Protein AF-A0A382A8P8-F1 (afdb_monomer)

pLDDT: mean 84.97, std 15.29, range [40.47, 97.56]

Nearest PDB structures (foldseek):
  7qbe-assembly1_A  TM=7.955E-01  e=1.554E-02  Homo sapiens
  7a56-assembly1_A  TM=1.914E-01  e=2.788E+00  Bovine Schmallenberg virus BH80/Germany/2011
  8dul-assembly1_F  TM=1.526E-01  e=1.916E+00  Western equine encephalitis virus
  8k3o-assembly1_J  TM=2.017E-01  e=7.581E+00  Escherichia coli K-12

Secondary structure (DSSP, 8-state):
---HHHHHHHHHHTTEEEEE--SSS-HHHHHHHH--EEE--SSSSTT-EEEETTEE--SS-EEEEEETTEE-SS-TTT--PPTT-EEEEEEES-SSPP----

Mean predicted aligned error: 6.73 Å

Sequence (102 aa):
MKNLLDSQRDSFHSRIIILEGDGRSTVLDLLKVDHQMVVSNDLVHKGMITAINGLKNTDSEFWRYAVAYEKIPKPASETIPGKGKQVLWWFGSEPEPPKLET

Structure (mmCIF, N/CA/C/O backbone):
data_AF-A0A382A8P8-F1
#
_entry.id   AF-A0A382A8P8-F1
#
loop_
_atom_site.group_PDB
_atom_site.id
_atom_site.type_symbol
_atom_site.label_atom_id
_atom_site.label_alt_id
_atom_site.label_comp_id
_atom_site.label_asym_id
_atom_site.label_entity_id
_atom_site.label_seq_id
_atom_site.pdbx_PDB_ins_code
_atom_site.Cartn_x
_atom_site.Cartn_y
_atom_site.Cartn_z
_atom_site.occupancy
_atom_site.B_iso_or_equiv
_atom_site.auth_seq_id
_atom_site.auth_comp_id
_atom_site.auth_asym_id
_atom_site.auth_atom_id
_atom_site.pdbx_PDB_model_num
ATOM 1 N N . MET A 1 1 ? -6.593 -24.730 -19.417 1.00 40.47 1 MET A N 1
ATOM 2 C CA . MET A 1 1 ? -6.379 -23.421 -20.071 1.00 40.47 1 MET A CA 1
ATOM 3 C C . MET A 1 1 ? -7.109 -22.382 -19.237 1.00 40.47 1 MET A C 1
ATOM 5 O O . MET A 1 1 ? -8.308 -22.542 -19.066 1.00 40.47 1 MET A O 1
ATOM 9 N N . LYS A 1 2 ? -6.409 -21.413 -18.628 1.00 47.03 2 LYS A N 1
ATOM 10 C CA . LYS A 1 2 ? -7.077 -20.305 -17.921 1.00 47.03 2 LYS A CA 1
ATOM 11 C C . LYS A 1 2 ? -7.662 -19.360 -18.973 1.00 47.03 2 LYS A C 1
ATOM 13 O O . LYS A 1 2 ? -6.948 -19.004 -19.908 1.00 47.03 2 LYS A O 1
ATOM 18 N N . ASN A 1 3 ? -8.942 -19.010 -18.856 1.00 56.88 3 ASN A N 1
ATOM 19 C CA . ASN A 1 3 ? -9.581 -18.077 -19.779 1.00 56.88 3 ASN A CA 1
ATOM 20 C C . ASN A 1 3 ? -8.884 -16.715 -19.699 1.00 56.88 3 ASN A C 1
ATOM 22 O O . ASN A 1 3 ? -8.540 -16.246 -18.615 1.00 56.88 3 ASN A O 1
ATOM 26 N N . LEU A 1 4 ? -8.700 -16.073 -20.854 1.00 53.59 4 LEU A N 1
ATOM 27 C CA . LEU A 1 4 ? -8.064 -14.757 -20.972 1.00 53.59 4 LEU A CA 1
ATOM 28 C C . LEU A 1 4 ? -8.734 -13.720 -20.044 1.00 53.59 4 LEU A C 1
ATOM 30 O O . LEU A 1 4 ? -8.056 -12.932 -19.391 1.00 53.59 4 LEU A O 1
ATOM 34 N N . LEU A 1 5 ? -10.060 -13.814 -19.911 1.00 57.44 5 LEU A N 1
ATOM 35 C CA . LEU A 1 5 ? -10.886 -13.009 -19.008 1.00 57.44 5 LEU A CA 1
ATOM 36 C C . LEU A 1 5 ? -10.560 -13.238 -17.524 1.00 57.44 5 LEU A C 1
ATOM 38 O O . LEU A 1 5 ? -10.456 -12.271 -16.775 1.00 57.44 5 LEU A O 1
ATOM 42 N N . ASP A 1 6 ? -10.328 -14.486 -17.106 1.00 51.34 6 ASP A N 1
ATOM 43 C CA . ASP A 1 6 ? -9.934 -14.792 -15.725 1.00 51.34 6 ASP A CA 1
ATOM 44 C C . ASP A 1 6 ? -8.528 -14.258 -15.434 1.00 51.34 6 ASP A C 1
ATOM 46 O O . ASP A 1 6 ? -8.294 -13.680 -14.380 1.00 51.34 6 ASP A O 1
ATOM 50 N N . SER A 1 7 ? -7.601 -14.353 -16.396 1.00 53.56 7 SER A N 1
ATOM 51 C CA . SER A 1 7 ? -6.245 -13.807 -16.235 1.00 53.56 7 SER A CA 1
ATOM 52 C C . SER A 1 7 ? -6.198 -12.274 -16.193 1.00 53.56 7 SER A C 1
ATOM 54 O O . SER A 1 7 ? -5.386 -11.704 -15.467 1.00 53.56 7 SER A O 1
ATOM 56 N N . GLN A 1 8 ? -7.086 -11.595 -16.924 1.00 50.22 8 GLN A N 1
ATOM 57 C CA . GLN A 1 8 ? -7.213 -10.136 -16.880 1.00 50.22 8 GLN A CA 1
ATOM 58 C C . GLN A 1 8 ? -7.878 -9.665 -15.586 1.00 50.22 8 GLN A C 1
ATOM 60 O O . GLN A 1 8 ? -7.445 -8.677 -14.999 1.00 50.22 8 GLN A O 1
ATOM 65 N N . ARG A 1 9 ? -8.888 -10.395 -15.106 1.00 50.94 9 ARG A N 1
ATOM 66 C CA . ARG A 1 9 ? -9.546 -10.122 -13.828 1.00 50.94 9 ARG A CA 1
ATOM 67 C C . ARG A 1 9 ? -8.609 -10.373 -12.642 1.00 50.94 9 ARG A C 1
ATOM 69 O O . ARG A 1 9 ? -8.519 -9.511 -11.772 1.00 50.94 9 ARG A O 1
ATOM 76 N N . ASP A 1 10 ? -7.841 -11.464 -12.662 1.00 48.59 10 ASP A N 1
ATOM 77 C CA . ASP A 1 10 ? -6.761 -11.733 -11.698 1.00 48.59 10 ASP A CA 1
ATOM 78 C C . ASP A 1 10 ? -5.710 -10.603 -11.728 1.00 48.59 10 ASP A C 1
ATOM 80 O O . ASP A 1 10 ? -5.291 -10.121 -10.678 1.00 48.59 10 ASP A O 1
ATOM 84 N N . SER A 1 11 ? -5.340 -10.116 -12.923 1.00 50.81 11 SER A N 1
ATOM 85 C CA . SER A 1 11 ? -4.394 -9.002 -13.100 1.00 50.81 11 SER A CA 1
ATOM 86 C C . SER A 1 11 ? -4.941 -7.631 -12.676 1.00 50.81 11 SER A C 1
ATOM 88 O O . SER A 1 11 ? -4.145 -6.725 -12.421 1.00 50.81 11 SER A O 1
ATOM 90 N N . PHE A 1 12 ? -6.260 -7.428 -12.658 1.00 53.12 12 PHE A N 1
ATOM 91 C CA . PHE A 1 12 ? -6.875 -6.180 -12.197 1.00 53.12 12 PHE A CA 1
ATOM 92 C C . PHE A 1 12 ? -7.055 -6.201 -10.676 1.00 53.12 12 PHE A C 1
ATOM 94 O O . PHE A 1 12 ? -6.685 -5.251 -9.991 1.00 53.12 12 PHE A O 1
ATOM 101 N N . HIS A 1 13 ? -7.522 -7.328 -10.129 1.00 54.16 13 HIS A N 1
ATOM 102 C CA . HIS A 1 13 ? -7.617 -7.545 -8.684 1.00 54.16 13 HIS A CA 1
ATOM 103 C C . HIS A 1 13 ? -6.243 -7.525 -8.000 1.00 54.16 13 HIS A C 1
ATOM 105 O O . HIS A 1 13 ? -6.142 -7.120 -6.848 1.00 54.16 13 HIS A O 1
ATOM 111 N N . SER A 1 14 ? -5.164 -7.888 -8.701 1.00 60.50 14 SER A N 1
ATOM 112 C CA . SER A 1 14 ? -3.806 -7.787 -8.156 1.00 60.50 14 SER A CA 1
ATOM 113 C C . SER A 1 14 ? -3.280 -6.352 -8.035 1.00 60.50 14 SER A C 1
ATOM 115 O O . SER A 1 14 ? -2.194 -6.170 -7.495 1.00 60.50 14 SER A O 1
ATOM 117 N N . ARG A 1 15 ? -3.984 -5.343 -8.571 1.00 83.62 15 ARG A N 1
ATOM 118 C CA . ARG A 1 15 ? -3.522 -3.943 -8.634 1.00 83.62 15 ARG A CA 1
ATOM 119 C C . ARG A 1 15 ? -4.217 -3.015 -7.644 1.00 83.62 15 ARG A C 1
ATOM 121 O O . ARG A 1 15 ? -3.778 -1.878 -7.514 1.00 83.62 15 ARG A O 1
ATOM 128 N N . ILE A 1 16 ? -5.272 -3.462 -6.966 1.00 90.69 16 ILE A N 1
ATOM 129 C CA . ILE A 1 16 ? -5.983 -2.682 -5.947 1.00 90.69 16 ILE A CA 1
ATOM 130 C C . ILE A 1 16 ? -6.201 -3.568 -4.722 1.00 90.69 16 ILE A C 1
ATOM 132 O O . ILE A 1 16 ? -6.697 -4.683 -4.846 1.00 90.69 16 ILE A O 1
ATOM 136 N N . ILE A 1 17 ? -5.856 -3.065 -3.539 1.00 92.62 17 ILE A N 1
ATOM 137 C CA . ILE A 1 17 ? -6.099 -3.741 -2.261 1.00 92.62 17 ILE A CA 1
ATOM 138 C C . ILE A 1 17 ? -6.871 -2.780 -1.367 1.00 92.62 17 ILE A C 1
ATOM 140 O O . ILE A 1 17 ? -6.514 -1.609 -1.239 1.00 92.62 17 ILE A O 1
ATOM 144 N N . ILE A 1 18 ? -7.931 -3.285 -0.747 1.00 93.44 18 ILE A N 1
ATOM 145 C CA . ILE A 1 18 ? -8.785 -2.534 0.166 1.00 93.44 18 ILE A CA 1
ATOM 146 C C . ILE A 1 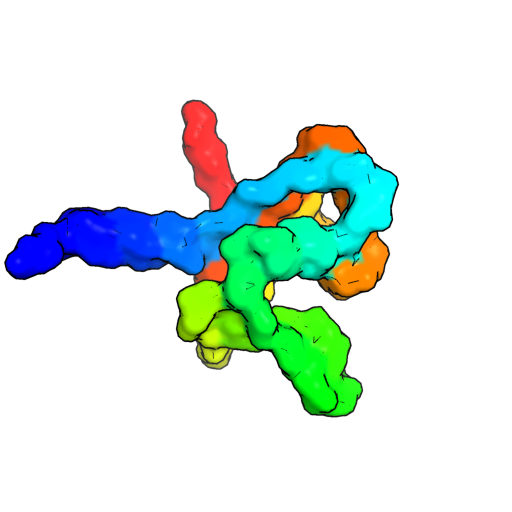18 ? -8.717 -3.218 1.525 1.00 93.44 18 ILE A C 1
ATOM 148 O O . ILE A 1 18 ? -9.058 -4.391 1.640 1.00 93.44 18 ILE A O 1
ATOM 152 N N . LEU A 1 19 ? -8.295 -2.475 2.541 1.00 95.31 19 LEU A N 1
ATOM 153 C CA . LEU A 1 19 ? -8.228 -2.923 3.930 1.00 95.31 19 LEU A CA 1
ATOM 154 C C . LEU A 1 19 ? -9.069 -1.990 4.809 1.00 95.31 19 LEU A C 1
ATOM 156 O O . LEU A 1 19 ? -9.402 -0.870 4.414 1.00 95.31 19 LEU A O 1
ATOM 160 N N . GLU A 1 20 ? -9.376 -2.430 6.024 1.00 96.75 20 GLU A N 1
ATOM 161 C CA . GLU A 1 20 ? -10.023 -1.606 7.044 1.00 96.75 20 GLU A CA 1
ATOM 162 C C . GLU A 1 20 ? -9.036 -1.303 8.176 1.00 96.75 20 GLU A C 1
ATOM 164 O O . GLU A 1 20 ? -8.335 -2.187 8.665 1.00 96.75 20 GLU A O 1
ATOM 169 N N . GLY A 1 21 ? -8.973 -0.040 8.595 1.00 96.62 21 GLY A N 1
ATOM 170 C CA . GLY A 1 21 ? -8.208 0.371 9.762 1.00 96.62 21 GLY A CA 1
ATOM 171 C C . GLY A 1 21 ? -8.811 -0.164 11.058 1.00 96.62 21 GLY A C 1
ATOM 172 O O . GLY A 1 21 ? -10.022 -0.107 11.264 1.00 96.62 21 GLY A O 1
ATOM 173 N N . ASP A 1 22 ? -7.956 -0.617 11.972 1.00 96.69 22 ASP A N 1
ATOM 174 C CA . ASP A 1 22 ? -8.337 -1.091 13.310 1.00 96.69 22 ASP A CA 1
ATOM 175 C C . ASP A 1 22 ? -8.161 -0.014 14.407 1.00 96.69 22 ASP A C 1
ATOM 177 O O . ASP A 1 22 ? -8.567 -0.216 15.556 1.00 96.69 22 ASP A O 1
ATOM 181 N N . GLY A 1 23 ? -7.585 1.146 14.061 1.00 96.25 23 GLY A N 1
ATOM 182 C CA . GLY A 1 23 ? -7.274 2.240 14.984 1.00 96.25 23 GLY A CA 1
ATOM 183 C C . GLY A 1 23 ? -6.000 2.050 15.812 1.00 96.25 23 GLY A C 1
ATOM 184 O O . GLY A 1 23 ? -5.784 2.825 16.744 1.00 96.25 23 GLY A O 1
ATOM 185 N N . ARG A 1 24 ? -5.188 1.020 15.539 1.00 97.25 24 ARG A N 1
ATOM 186 C CA . ARG A 1 24 ? -4.013 0.653 16.351 1.00 97.25 24 ARG A CA 1
ATOM 187 C C . ARG A 1 24 ? -2.798 0.276 15.509 1.00 97.25 24 ARG A C 1
ATOM 189 O O . ARG A 1 24 ? -1.696 0.719 15.817 1.00 97.25 24 ARG A O 1
ATOM 196 N N . SER A 1 25 ? -2.999 -0.541 14.484 1.00 97.56 25 SER A N 1
ATOM 197 C CA . SER A 1 25 ? -1.957 -1.040 13.594 1.00 97.56 25 SER A CA 1
ATOM 198 C C . SER A 1 25 ? -1.622 -0.005 12.527 1.00 97.56 25 SER A C 1
ATOM 200 O O . SER A 1 25 ? -2.472 0.788 12.119 1.00 97.56 25 SER A O 1
ATOM 202 N N . THR A 1 26 ? -0.379 -0.001 12.050 1.00 96.56 26 THR A N 1
ATOM 203 C CA . THR A 1 26 ? 0.002 0.878 10.939 1.00 96.56 26 THR A CA 1
ATOM 204 C C . THR A 1 26 ? -0.581 0.364 9.621 1.00 96.56 26 THR A C 1
ATOM 206 O O . THR A 1 26 ? -0.905 -0.816 9.494 1.00 96.56 26 THR A O 1
ATOM 209 N N . VAL A 1 27 ? -0.678 1.221 8.604 1.00 95.56 27 VAL A N 1
ATOM 210 C CA . VAL A 1 27 ? -1.090 0.831 7.244 1.00 95.56 27 VAL A CA 1
ATOM 211 C C . VAL A 1 27 ? -0.227 -0.323 6.719 1.00 95.56 27 VAL A C 1
ATOM 213 O O . VAL A 1 27 ? -0.740 -1.239 6.077 1.00 95.56 27 VAL A O 1
ATOM 216 N N . LEU A 1 28 ? 1.071 -0.312 7.030 1.00 94.50 28 LEU A N 1
ATOM 217 C CA . LEU A 1 28 ? 1.981 -1.386 6.653 1.00 94.50 28 LEU A CA 1
ATOM 218 C C . LEU A 1 28 ? 1.711 -2.688 7.424 1.00 94.50 28 LEU A C 1
ATOM 220 O O . LEU A 1 28 ? 1.820 -3.765 6.847 1.00 94.50 28 LEU A O 1
ATOM 224 N N . ASP A 1 29 ? 1.370 -2.614 8.710 1.00 95.69 29 ASP A N 1
ATOM 225 C CA . ASP A 1 29 ? 1.073 -3.809 9.509 1.00 95.69 29 ASP A CA 1
ATOM 226 C C . ASP A 1 29 ? -0.247 -4.455 9.099 1.00 95.69 29 ASP A C 1
ATOM 228 O O . ASP A 1 29 ? -0.298 -5.676 8.986 1.00 95.69 29 ASP A O 1
ATOM 232 N N . LEU A 1 30 ? -1.265 -3.649 8.779 1.00 96.31 30 LEU A N 1
ATOM 233 C CA . LEU A 1 30 ? -2.528 -4.135 8.215 1.00 96.31 30 LEU A CA 1
ATOM 234 C C . LEU A 1 30 ? -2.297 -4.890 6.901 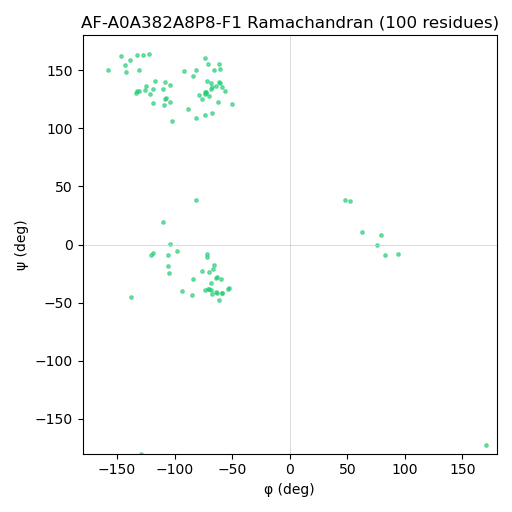1.00 96.31 30 LEU A C 1
ATOM 236 O O . LEU A 1 30 ? -2.878 -5.948 6.686 1.00 96.31 30 LEU A O 1
ATOM 240 N N . LEU A 1 31 ? -1.413 -4.380 6.037 1.00 95.06 31 LEU A N 1
ATOM 241 C CA . LEU A 1 31 ? -1.099 -5.020 4.759 1.00 95.06 31 LEU A CA 1
ATOM 242 C C . LEU A 1 31 ? -0.432 -6.395 4.937 1.00 95.06 31 LEU A C 1
ATOM 244 O O . LEU A 1 31 ? -0.765 -7.332 4.216 1.00 95.06 31 LEU A O 1
ATOM 248 N N . LYS A 1 32 ? 0.488 -6.536 5.900 1.00 93.94 32 LYS A N 1
ATOM 249 C CA . LYS A 1 32 ? 1.239 -7.787 6.133 1.00 93.94 32 LYS A CA 1
ATOM 250 C C . LYS A 1 32 ? 0.383 -8.959 6.610 1.00 93.94 32 LYS A C 1
ATOM 252 O O . LYS A 1 32 ? 0.879 -10.081 6.578 1.00 93.94 32 LYS A O 1
ATOM 257 N N . VAL A 1 33 ? -0.832 -8.709 7.105 1.00 93.50 33 VAL A N 1
ATOM 258 C CA . VAL A 1 33 ? -1.710 -9.767 7.630 1.00 93.50 33 VAL A CA 1
ATOM 259 C C . VAL A 1 33 ? -2.044 -10.774 6.530 1.00 93.50 33 VAL A C 1
ATOM 261 O O . VAL A 1 33 ? -1.863 -11.971 6.733 1.00 93.50 33 VAL A O 1
ATOM 264 N N . ASP A 1 34 ? -2.438 -10.276 5.355 1.00 90.94 34 ASP A N 1
ATOM 265 C CA . ASP A 1 34 ? -2.937 -11.106 4.250 1.00 90.94 34 ASP A CA 1
ATOM 266 C C . ASP A 1 34 ? -2.090 -11.007 2.971 1.00 90.94 34 ASP A C 1
ATOM 268 O O . ASP A 1 34 ? -2.305 -11.761 2.019 1.00 90.94 34 ASP A O 1
ATOM 272 N N . HIS A 1 35 ? -1.112 -10.093 2.921 1.00 92.69 35 HIS A N 1
ATOM 273 C CA . HIS A 1 35 ? -0.312 -9.848 1.722 1.00 92.69 35 HIS A CA 1
ATOM 274 C C . HIS A 1 35 ? 1.188 -9.984 1.976 1.00 92.69 35 HIS A C 1
ATOM 276 O O . HIS A 1 35 ? 1.755 -9.441 2.927 1.00 92.69 35 HIS A O 1
ATOM 282 N N . GLN A 1 36 ? 1.870 -10.656 1.048 1.00 91.56 36 GLN A N 1
ATOM 283 C CA . GLN A 1 36 ? 3.324 -10.671 1.019 1.00 91.56 36 GLN A CA 1
ATOM 284 C C . GLN A 1 36 ? 3.815 -9.335 0.468 1.00 91.56 36 GLN A C 1
ATOM 286 O O . GLN A 1 36 ? 3.464 -8.953 -0.644 1.00 91.56 36 GLN A O 1
ATOM 291 N N . MET A 1 37 ? 4.680 -8.646 1.199 1.00 92.25 37 MET A N 1
ATOM 292 C CA . MET A 1 37 ? 5.232 -7.365 0.765 1.00 92.25 37 MET A CA 1
ATOM 293 C C . MET A 1 37 ? 6.749 -7.326 0.902 1.00 92.25 37 MET A C 1
ATOM 295 O O . MET A 1 37 ? 7.337 -7.970 1.773 1.00 92.25 37 MET A O 1
ATOM 299 N N . VAL A 1 38 ? 7.375 -6.543 0.030 1.00 93.19 38 VAL A N 1
ATOM 300 C CA . VAL A 1 38 ? 8.808 -6.253 0.048 1.00 93.19 38 VAL A CA 1
ATOM 301 C C . VAL A 1 38 ? 8.981 -4.756 0.237 1.00 93.19 38 VAL A C 1
ATOM 303 O O . VAL A 1 38 ? 8.309 -3.955 -0.411 1.00 93.19 38 VAL A O 1
ATOM 306 N N . VAL A 1 39 ? 9.881 -4.388 1.140 1.00 91.06 39 VAL A N 1
ATOM 307 C CA . VAL A 1 39 ? 10.194 -2.999 1.480 1.00 91.06 39 VAL A CA 1
ATOM 308 C C . VAL A 1 39 ? 11.647 -2.739 1.113 1.00 91.06 39 VAL A C 1
ATOM 310 O O . VAL A 1 39 ? 12.492 -3.614 1.316 1.00 91.06 39 VAL A O 1
ATOM 313 N N . SER A 1 40 ? 11.947 -1.561 0.569 1.00 87.94 40 SER A N 1
ATOM 314 C CA . SER A 1 40 ? 13.326 -1.178 0.293 1.00 87.94 40 SER A CA 1
ATOM 315 C C . SER A 1 40 ? 14.126 -1.076 1.591 1.00 87.94 40 SER A C 1
ATOM 317 O O . SER A 1 40 ? 13.669 -0.526 2.601 1.00 87.94 40 SER A O 1
ATOM 319 N N . ASN A 1 41 ? 15.338 -1.621 1.539 1.00 81.94 41 ASN A N 1
ATOM 320 C CA . ASN A 1 41 ? 16.339 -1.568 2.595 1.00 81.94 41 ASN A CA 1
ATOM 321 C C . ASN A 1 41 ? 17.467 -0.570 2.288 1.00 81.94 41 ASN A C 1
ATOM 323 O O . ASN A 1 41 ? 18.393 -0.453 3.092 1.00 81.94 41 ASN A O 1
ATOM 327 N N . ASP A 1 42 ? 17.413 0.123 1.147 1.00 85.56 42 ASP A N 1
ATOM 328 C CA . ASP A 1 42 ? 18.407 1.132 0.807 1.00 85.56 42 ASP A CA 1
ATOM 329 C C . ASP A 1 42 ? 18.252 2.376 1.703 1.00 85.56 42 ASP A C 1
ATOM 331 O O . ASP A 1 42 ? 17.190 2.635 2.273 1.00 85.56 42 ASP A O 1
ATOM 335 N N . LEU A 1 43 ? 19.337 3.133 1.879 1.00 77.75 43 LEU A N 1
ATOM 336 C CA . LEU A 1 43 ? 19.375 4.264 2.814 1.00 77.75 43 LEU A CA 1
ATOM 337 C C . LEU A 1 43 ? 18.462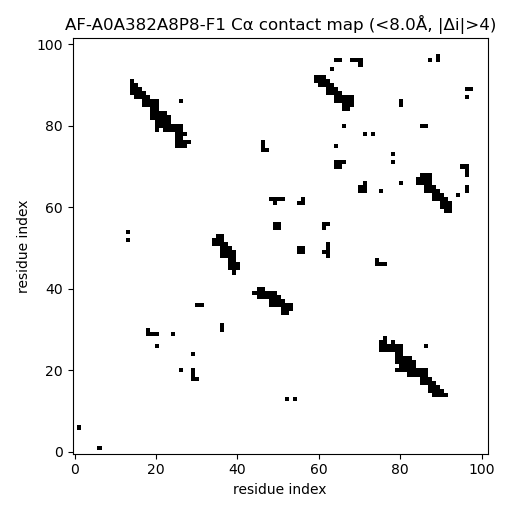 5.432 2.405 1.00 77.75 43 LEU A C 1
ATOM 339 O O . LEU A 1 43 ? 18.116 6.241 3.261 1.00 77.75 43 LEU A O 1
ATOM 343 N N . VAL A 1 44 ? 18.087 5.528 1.127 1.00 80.31 44 VAL A N 1
ATOM 344 C CA . VAL A 1 44 ? 17.340 6.656 0.552 1.00 80.31 44 VAL A CA 1
ATOM 345 C C . VAL A 1 44 ? 15.833 6.390 0.572 1.00 80.31 44 VAL A C 1
ATOM 347 O O . VAL A 1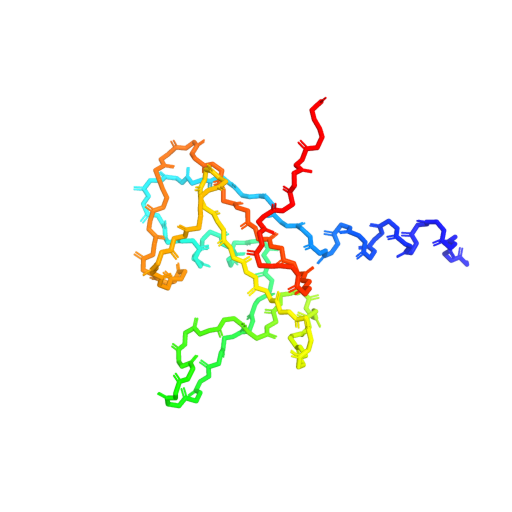 44 ? 15.055 7.276 0.911 1.00 80.31 44 VAL A O 1
ATOM 350 N N . HIS A 1 45 ? 15.418 5.161 0.273 1.00 78.06 45 HIS A N 1
ATOM 351 C CA . HIS A 1 45 ? 14.023 4.730 0.165 1.00 78.06 45 HIS A CA 1
ATOM 352 C C . HIS A 1 45 ? 13.609 3.799 1.306 1.00 78.06 45 HIS A C 1
ATOM 354 O O . HIS A 1 45 ? 12.636 3.053 1.175 1.00 78.06 45 HIS A O 1
ATOM 360 N N . LYS A 1 46 ? 14.345 3.800 2.422 1.00 77.69 46 LYS A N 1
ATOM 361 C CA . LYS A 1 46 ? 14.055 2.951 3.579 1.00 77.69 46 LYS A CA 1
ATOM 362 C C . LYS A 1 46 ? 12.582 3.076 3.978 1.00 77.69 46 LYS A C 1
ATOM 364 O O . LYS A 1 46 ? 12.116 4.160 4.313 1.00 77.69 46 LYS A O 1
ATOM 369 N N . GLY A 1 47 ? 11.856 1.959 3.966 1.00 77.31 47 GLY A N 1
ATOM 370 C CA . GLY A 1 47 ? 10.425 1.941 4.302 1.00 77.31 47 GLY A CA 1
ATOM 371 C C . GLY A 1 47 ? 9.470 2.049 3.106 1.00 77.31 47 GLY A C 1
ATOM 372 O O . GLY A 1 47 ? 8.272 1.831 3.275 1.00 77.31 47 GLY A O 1
ATOM 373 N N . MET A 1 48 ? 9.971 2.312 1.894 1.00 86.06 48 MET A N 1
ATOM 374 C CA . MET A 1 48 ? 9.172 2.296 0.667 1.00 86.06 48 MET A CA 1
ATOM 375 C C . MET A 1 48 ? 8.811 0.862 0.272 1.00 86.06 48 MET A C 1
ATOM 377 O O . MET A 1 48 ? 9.688 0.005 0.186 1.00 86.06 48 MET A O 1
ATOM 381 N N . ILE A 1 49 ? 7.541 0.593 -0.032 1.00 91.12 49 ILE A N 1
ATOM 382 C CA . ILE A 1 49 ? 7.143 -0.696 -0.610 1.00 91.12 49 ILE A CA 1
ATOM 383 C C . ILE A 1 49 ? 7.662 -0.799 -2.044 1.00 91.12 49 ILE A C 1
ATOM 385 O O . ILE A 1 49 ? 7.395 0.072 -2.870 1.00 91.12 49 ILE A O 1
ATOM 389 N N . THR A 1 50 ? 8.368 -1.887 -2.346 1.00 92.00 50 THR A N 1
ATOM 390 C CA . THR A 1 50 ? 8.884 -2.204 -3.684 1.00 92.00 50 THR A CA 1
ATOM 391 C C . THR A 1 50 ? 8.110 -3.323 -4.368 1.00 92.00 50 THR A C 1
ATOM 393 O O . THR A 1 50 ? 8.188 -3.442 -5.591 1.00 92.00 50 THR A O 1
ATOM 396 N N . ALA A 1 51 ? 7.356 -4.132 -3.615 1.00 93.38 51 ALA A N 1
ATOM 397 C CA . ALA A 1 51 ? 6.451 -5.132 -4.172 1.00 93.38 51 ALA A CA 1
ATOM 398 C C . ALA A 1 51 ? 5.336 -5.532 -3.198 1.00 93.38 51 ALA A C 1
ATOM 400 O O . ALA A 1 51 ? 5.568 -5.587 -1.990 1.00 93.38 51 ALA A O 1
ATOM 401 N N . ILE A 1 52 ? 4.173 -5.910 -3.736 1.00 94.44 52 ILE A N 1
ATOM 402 C CA . ILE A 1 52 ? 3.087 -6.583 -3.005 1.00 94.44 52 ILE A CA 1
ATOM 403 C C . ILE A 1 52 ? 2.619 -7.781 -3.836 1.00 94.44 52 ILE A C 1
ATOM 405 O O . ILE A 1 52 ? 2.415 -7.654 -5.041 1.00 94.44 52 ILE A O 1
ATOM 409 N N . ASN A 1 53 ? 2.490 -8.955 -3.213 1.00 91.31 53 ASN A N 1
ATOM 410 C CA . ASN A 1 53 ? 2.083 -10.222 -3.831 1.00 91.31 53 ASN A CA 1
ATOM 411 C C . ASN A 1 53 ? 2.834 -10.537 -5.141 1.00 91.31 53 ASN A C 1
ATOM 413 O O . ASN A 1 53 ? 2.264 -11.034 -6.108 1.00 91.31 53 ASN A O 1
ATOM 417 N N . GLY A 1 54 ? 4.131 -10.215 -5.181 1.00 88.69 54 GLY A N 1
ATOM 418 C CA . GLY A 1 54 ? 4.998 -10.429 -6.344 1.00 88.69 54 GLY A CA 1
ATOM 419 C C . GLY A 1 54 ? 4.931 -9.346 -7.428 1.00 88.69 54 GLY A C 1
ATOM 420 O O . GLY A 1 54 ? 5.798 -9.339 -8.303 1.00 88.69 54 GLY A O 1
ATOM 421 N N . LEU A 1 55 ? 3.986 -8.399 -7.361 1.00 91.06 55 LEU A N 1
ATOM 422 C CA . LEU A 1 55 ? 3.911 -7.265 -8.284 1.00 91.06 55 LEU A CA 1
ATOM 423 C C . LEU A 1 55 ? 4.883 -6.168 -7.841 1.00 91.06 55 LEU A C 1
ATOM 425 O O . LEU A 1 55 ? 4.676 -5.531 -6.806 1.00 91.06 55 LEU A O 1
ATOM 429 N N . LYS A 1 56 ? 5.961 -5.988 -8.608 1.00 93.56 56 LYS A N 1
ATOM 430 C CA . LYS A 1 56 ? 7.068 -5.071 -8.306 1.00 93.56 56 LYS A CA 1
ATOM 431 C C . LYS A 1 56 ? 6.849 -3.693 -8.919 1.00 93.56 56 LYS A C 1
ATOM 433 O O . LYS A 1 56 ? 6.299 -3.587 -10.011 1.00 93.56 56 LYS A O 1
ATOM 438 N N . ASN A 1 57 ? 7.365 -2.665 -8.252 1.00 92.44 57 ASN A N 1
ATOM 439 C CA . ASN A 1 57 ? 7.491 -1.335 -8.841 1.00 92.44 57 ASN A CA 1
ATOM 440 C C . ASN A 1 57 ? 8.391 -1.367 -10.084 1.00 92.44 57 ASN A C 1
ATOM 442 O O . ASN A 1 57 ? 9.320 -2.171 -10.191 1.00 92.44 57 ASN A O 1
ATOM 446 N N . THR A 1 58 ? 8.112 -0.443 -10.990 1.00 91.31 58 THR A N 1
ATOM 447 C CA . THR A 1 58 ? 8.879 -0.119 -12.191 1.00 91.31 58 THR A CA 1
ATOM 448 C C . THR A 1 58 ? 9.114 1.391 -12.225 1.00 91.31 58 THR A C 1
ATOM 450 O O . THR A 1 58 ? 8.637 2.116 -11.350 1.00 91.31 58 THR A O 1
ATOM 453 N N . ASP A 1 59 ? 9.801 1.878 -13.255 1.00 87.75 59 ASP A N 1
ATOM 454 C CA . ASP A 1 59 ? 10.021 3.316 -13.441 1.00 87.75 59 ASP A CA 1
ATOM 455 C C . ASP A 1 59 ? 8.710 4.088 -13.683 1.00 87.75 59 ASP A C 1
ATOM 457 O O . ASP A 1 59 ? 8.610 5.264 -13.339 1.00 87.75 59 ASP A O 1
ATOM 461 N N . SER A 1 60 ? 7.693 3.436 -14.262 1.00 88.62 60 SER A N 1
ATOM 462 C CA . SER A 1 60 ? 6.417 4.064 -14.634 1.00 88.62 60 SER A CA 1
ATOM 463 C C . SER A 1 60 ? 5.249 3.718 -13.713 1.00 88.62 60 SER A C 1
ATOM 465 O O . SER A 1 60 ? 4.283 4.474 -13.642 1.00 88.62 60 SER A O 1
ATOM 467 N N . GLU A 1 61 ? 5.299 2.578 -13.025 1.00 91.62 61 GLU A N 1
ATOM 468 C CA . GLU A 1 61 ? 4.215 2.093 -12.169 1.00 91.62 61 GLU A CA 1
ATOM 469 C C . GLU A 1 61 ? 4.743 1.688 -10.795 1.00 91.62 61 GLU A C 1
ATOM 471 O O . GLU A 1 61 ? 5.705 0.929 -10.686 1.00 91.62 61 GLU A O 1
ATOM 476 N N . PHE A 1 62 ? 4.085 2.148 -9.735 1.00 92.44 62 PHE A N 1
ATOM 477 C CA . PHE A 1 62 ? 4.464 1.805 -8.367 1.00 92.44 62 PHE A CA 1
ATOM 478 C C . PHE A 1 62 ? 3.263 1.709 -7.432 1.00 92.44 62 PHE A C 1
ATOM 480 O O . PHE A 1 62 ? 2.172 2.203 -7.729 1.00 92.44 62 PHE A O 1
ATOM 487 N N . TRP A 1 63 ? 3.473 1.057 -6.292 1.00 94.06 63 TRP A N 1
ATOM 488 C CA . TRP A 1 63 ? 2.491 0.965 -5.219 1.00 94.06 63 TRP A CA 1
ATOM 489 C C . TRP A 1 63 ? 2.348 2.288 -4.470 1.00 94.06 63 TRP A C 1
ATOM 491 O O . TRP A 1 63 ? 3.329 2.884 -4.024 1.00 94.06 63 TRP A O 1
ATOM 501 N N . ARG A 1 64 ? 1.105 2.729 -4.297 1.00 93.50 64 ARG A N 1
ATOM 502 C CA . ARG A 1 64 ? 0.712 3.897 -3.501 1.00 93.50 64 ARG A CA 1
ATOM 503 C C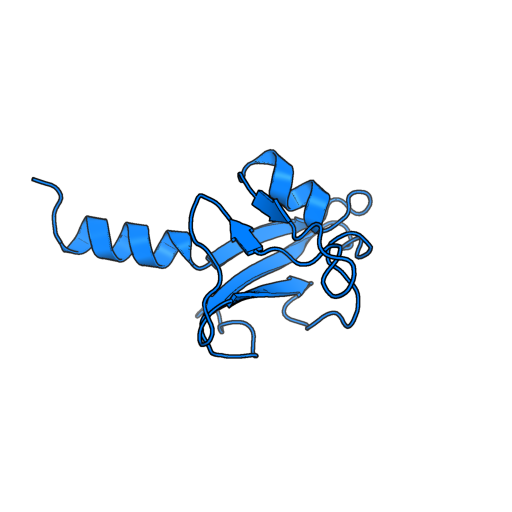 . ARG A 1 64 ? -0.371 3.498 -2.515 1.00 93.50 64 ARG A C 1
ATOM 505 O O . ARG A 1 64 ? -1.009 2.461 -2.693 1.00 93.50 64 ARG A O 1
ATOM 512 N N . TYR A 1 65 ? -0.586 4.340 -1.508 1.00 94.62 65 TYR A N 1
ATOM 513 C CA . TYR A 1 65 ? -1.687 4.156 -0.577 1.00 94.62 65 TYR A CA 1
ATOM 514 C C . TYR A 1 65 ? -2.392 5.464 -0.214 1.00 94.62 65 TYR A C 1
ATOM 516 O O . TYR A 1 65 ? -1.840 6.559 -0.341 1.00 94.62 65 TYR A O 1
ATOM 524 N N . ALA A 1 66 ? -3.629 5.319 0.245 1.00 95.31 66 ALA A N 1
ATOM 525 C CA . ALA A 1 66 ? -4.495 6.379 0.734 1.00 95.31 66 ALA A CA 1
ATOM 526 C C . ALA A 1 66 ? -5.313 5.852 1.918 1.00 95.31 66 ALA A C 1
ATOM 528 O O . ALA A 1 66 ? -5.565 4.649 2.030 1.00 95.31 66 ALA A O 1
ATOM 529 N N . VAL A 1 67 ? -5.747 6.753 2.795 1.00 95.31 67 VAL A N 1
ATOM 530 C CA . VAL A 1 67 ? -6.654 6.436 3.904 1.00 95.31 67 VAL A CA 1
ATOM 531 C C . VAL A 1 67 ? -7.891 7.301 3.750 1.00 95.31 67 VAL A C 1
ATOM 533 O O . VAL A 1 67 ? -7.776 8.505 3.568 1.00 95.31 67 VAL A O 1
ATOM 536 N N . ALA A 1 68 ? -9.075 6.690 3.802 1.00 93.19 68 ALA A N 1
ATOM 537 C CA . ALA A 1 68 ? -10.344 7.363 3.529 1.00 93.19 68 ALA A CA 1
ATOM 538 C C . ALA A 1 68 ? -10.351 8.116 2.179 1.00 93.19 68 ALA A C 1
ATOM 540 O O . ALA A 1 68 ? -10.922 9.195 2.083 1.00 93.19 68 ALA A O 1
ATOM 541 N N . TYR A 1 69 ? -9.710 7.534 1.154 1.00 89.62 69 TYR A N 1
ATOM 542 C CA . TYR A 1 69 ? -9.490 8.126 -0.178 1.00 89.62 69 TYR A CA 1
ATOM 543 C C . TYR A 1 69 ? -8.639 9.404 -0.206 1.00 89.62 69 TYR A C 1
ATOM 545 O O . TYR A 1 69 ? -8.515 10.038 -1.250 1.00 89.62 69 TYR A O 1
ATOM 553 N N . GLU A 1 70 ? -7.990 9.755 0.902 1.00 90.75 70 GLU A N 1
ATOM 554 C CA . GLU A 1 70 ? -7.074 10.886 0.978 1.00 90.75 70 GLU A CA 1
ATOM 555 C C . GLU A 1 70 ? -5.622 10.402 0.989 1.00 90.75 70 GLU A C 1
ATOM 557 O O . GLU A 1 70 ? -5.260 9.430 1.664 1.00 90.75 70 GLU A O 1
ATOM 562 N N . LYS A 1 71 ? -4.762 11.091 0.232 1.00 88.81 71 LYS A N 1
ATOM 563 C CA . LYS A 1 71 ? -3.322 10.825 0.261 1.00 88.81 71 LYS A CA 1
ATOM 564 C C . LYS A 1 71 ? -2.753 11.255 1.601 1.00 88.81 71 LYS A C 1
ATOM 566 O O . LYS A 1 71 ? -2.998 12.368 2.061 1.00 88.81 71 LYS A O 1
ATOM 571 N N . ILE A 1 72 ? -1.931 10.395 2.188 1.00 90.25 72 ILE A N 1
ATOM 572 C CA . ILE A 1 72 ? -1.305 10.663 3.478 1.00 90.25 72 ILE A CA 1
ATOM 573 C C . ILE A 1 72 ? 0.163 11.048 3.251 1.00 90.25 72 ILE A C 1
ATOM 575 O O . ILE A 1 72 ? 0.907 10.255 2.678 1.00 90.25 72 ILE A O 1
ATOM 579 N N . PRO A 1 73 ? 0.624 12.228 3.710 1.00 87.44 73 PRO A N 1
ATOM 580 C CA . PRO A 1 73 ? 2.006 12.683 3.537 1.00 87.44 73 PRO A CA 1
ATOM 581 C C . PRO A 1 73 ? 2.943 12.068 4.591 1.00 87.44 73 PRO A C 1
ATOM 583 O O . PRO A 1 73 ? 3.801 12.747 5.153 1.00 87.44 73 PRO A O 1
ATOM 586 N N . LYS A 1 74 ? 2.736 10.794 4.930 1.00 89.31 74 LYS A N 1
ATOM 587 C CA . LYS A 1 74 ? 3.551 10.035 5.883 1.00 89.31 74 LYS A CA 1
ATOM 588 C C . LYS A 1 74 ? 3.899 8.679 5.272 1.00 89.31 74 LYS A C 1
ATOM 590 O O . LYS A 1 74 ? 3.252 8.269 4.316 1.00 89.31 74 LYS A O 1
ATOM 595 N N . PRO A 1 75 ? 4.902 7.967 5.793 1.00 89.50 75 PRO A N 1
ATOM 596 C CA . PRO A 1 75 ? 5.129 6.579 5.421 1.00 89.50 75 PRO A CA 1
ATOM 597 C C . PRO A 1 75 ? 3.986 5.661 5.885 1.00 89.50 75 PRO A C 1
ATOM 599 O O . PRO A 1 75 ? 3.385 5.865 6.948 1.00 89.50 75 PRO A O 1
ATOM 602 N N . ALA A 1 76 ? 3.741 4.580 5.139 1.00 92.62 76 ALA A N 1
ATOM 603 C CA . ALA A 1 76 ? 2.777 3.541 5.519 1.00 92.62 76 ALA A CA 1
ATOM 604 C C . ALA A 1 76 ? 3.127 2.871 6.862 1.00 92.62 76 ALA A C 1
ATOM 606 O O . ALA A 1 76 ? 2.235 2.452 7.596 1.00 92.62 76 ALA A O 1
ATOM 607 N N . SER A 1 77 ? 4.419 2.809 7.201 1.00 92.44 77 SER A N 1
ATOM 608 C CA . SER A 1 77 ? 4.935 2.291 8.475 1.00 92.44 77 SER A CA 1
ATOM 609 C C . SER A 1 77 ? 4.671 3.197 9.678 1.00 92.44 77 SER A C 1
ATOM 611 O O . SER A 1 77 ? 4.923 2.786 10.802 1.00 92.44 77 SER A O 1
ATOM 613 N N . GLU A 1 78 ? 4.212 4.430 9.463 1.00 93.38 78 GLU A N 1
ATOM 614 C CA . GLU A 1 78 ? 3.962 5.417 10.525 1.00 93.38 78 GLU A CA 1
ATOM 615 C C . GLU A 1 78 ? 2.502 5.887 10.556 1.00 93.38 78 GLU A C 1
ATOM 617 O O . GLU A 1 78 ? 2.075 6.595 11.469 1.00 93.38 78 GLU A O 1
ATOM 622 N N . THR A 1 79 ? 1.716 5.516 9.547 1.00 95.25 79 THR A N 1
ATOM 623 C CA . THR A 1 79 ? 0.315 5.917 9.438 1.00 95.25 79 THR A CA 1
ATOM 624 C C . THR A 1 79 ? -0.562 4.908 10.158 1.00 95.25 79 THR A C 1
ATOM 626 O O . THR A 1 79 ? -0.642 3.768 9.719 1.00 95.25 79 THR A O 1
ATOM 629 N N . ILE A 1 80 ? -1.260 5.329 11.214 1.00 97.25 80 ILE A N 1
ATOM 630 C CA . ILE A 1 80 ? -2.278 4.520 11.900 1.00 97.25 80 ILE A CA 1
ATOM 631 C C . ILE A 1 80 ? -3.659 5.010 11.441 1.00 97.25 80 ILE A C 1
ATOM 633 O O . ILE A 1 80 ? -4.072 6.109 11.826 1.00 97.25 80 ILE A O 1
ATOM 637 N N . PRO A 1 81 ? -4.373 4.257 10.588 1.00 96.50 81 PRO A N 1
ATOM 638 C CA . PRO A 1 81 ? -5.710 4.621 10.147 1.00 96.50 81 PRO A CA 1
ATOM 639 C C . PRO A 1 81 ? -6.711 4.428 11.293 1.00 96.50 81 PRO A C 1
ATOM 641 O O . PRO A 1 81 ? -6.643 3.456 12.046 1.00 96.50 81 PRO A O 1
ATOM 644 N N . GLY A 1 82 ? -7.664 5.353 11.424 1.00 96.81 82 GLY A N 1
ATOM 645 C CA . GLY A 1 82 ? -8.739 5.232 12.412 1.00 96.81 82 GLY A CA 1
ATOM 646 C C . GLY A 1 82 ? -9.601 3.985 12.183 1.00 96.81 82 GLY A C 1
ATOM 647 O O . GLY A 1 82 ? -9.710 3.498 11.058 1.00 96.81 82 GLY A O 1
ATOM 648 N N . LYS A 1 83 ? -10.247 3.484 13.243 1.00 97.38 83 LYS A N 1
ATOM 649 C CA . LYS A 1 83 ? -11.120 2.306 13.149 1.00 97.38 83 LYS A CA 1
ATOM 650 C C . LYS A 1 83 ? -12.223 2.510 12.100 1.00 97.38 83 LYS A C 1
ATOM 652 O O . LYS A 1 83 ? -12.883 3.550 12.111 1.00 97.38 83 LYS A O 1
ATOM 657 N N . GLY A 1 84 ? -12.422 1.534 11.213 1.00 95.19 84 GLY A N 1
ATOM 658 C CA . GLY A 1 84 ? -13.425 1.594 10.144 1.00 95.19 84 GLY A CA 1
ATOM 659 C C . GLY A 1 84 ? -13.044 2.498 8.967 1.00 95.19 84 GLY A C 1
ATOM 660 O O . GLY A 1 84 ? -13.818 2.639 8.022 1.00 95.19 84 GLY A O 1
ATOM 661 N N . LYS A 1 85 ? -11.870 3.148 8.995 1.00 96.19 85 LYS A N 1
ATOM 662 C CA . LYS A 1 85 ? -11.380 3.917 7.847 1.00 96.19 85 LYS A CA 1
ATOM 663 C C . LYS A 1 85 ? -10.788 2.967 6.822 1.00 96.19 85 LYS A C 1
ATOM 665 O O . LYS A 1 85 ? -9.920 2.163 7.143 1.00 96.19 85 LYS A O 1
ATOM 670 N N . GLN A 1 86 ? -11.233 3.104 5.582 1.00 95.69 86 GLN A N 1
ATOM 671 C CA . GLN A 1 86 ? -10.699 2.321 4.483 1.00 95.69 86 GLN A CA 1
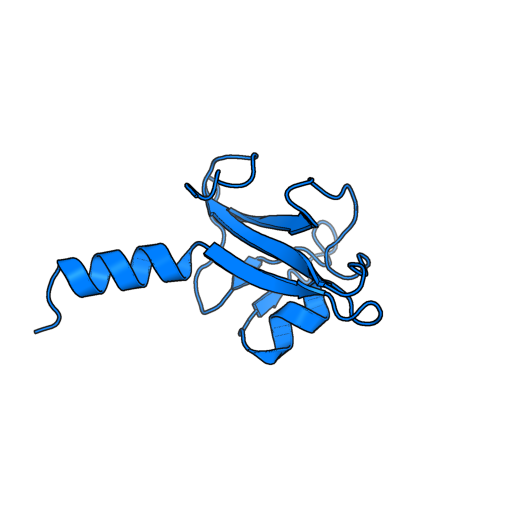AT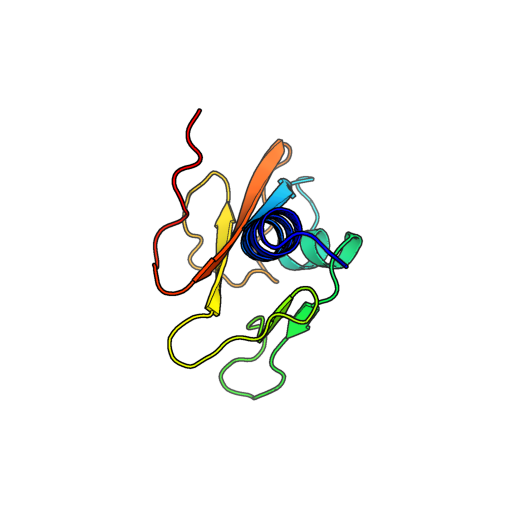OM 672 C C . GLN A 1 86 ? -9.247 2.717 4.198 1.00 95.69 86 GLN A C 1
ATOM 674 O O . GLN A 1 86 ? -8.922 3.905 4.135 1.00 95.69 86 GLN A O 1
ATOM 679 N N . VAL A 1 87 ? -8.393 1.724 4.001 1.00 96.19 87 VAL A N 1
ATOM 680 C CA . VAL A 1 87 ? -7.033 1.877 3.492 1.00 96.19 87 VAL A CA 1
ATOM 681 C C . VAL A 1 87 ? -7.018 1.304 2.084 1.00 96.19 87 VAL A C 1
ATOM 683 O O . VAL A 1 87 ? -7.324 0.130 1.886 1.00 96.19 87 VAL A O 1
ATOM 686 N N . LEU A 1 88 ? -6.674 2.135 1.111 1.00 95.31 88 LEU A N 1
ATOM 687 C CA . LEU A 1 88 ? -6.593 1.752 -0.291 1.00 95.31 88 LEU A CA 1
ATOM 688 C C . LEU A 1 88 ? -5.127 1.677 -0.687 1.00 95.31 88 LEU A C 1
ATOM 690 O O . LEU A 1 88 ? -4.415 2.665 -0.534 1.00 95.31 88 LEU A O 1
ATOM 694 N N . TRP A 1 89 ? -4.702 0.551 -1.245 1.00 94.69 89 TRP A N 1
ATOM 695 C CA . TRP A 1 89 ? -3.460 0.443 -1.997 1.00 94.69 89 TRP A CA 1
ATOM 696 C C . TRP A 1 89 ? -3.774 0.288 -3.473 1.00 94.69 89 TRP A C 1
ATOM 698 O O . TRP A 1 89 ? -4.683 -0.458 -3.834 1.00 94.69 89 TRP A O 1
ATOM 708 N N . TRP A 1 90 ? -3.002 0.946 -4.331 1.00 93.75 90 TRP A N 1
ATOM 709 C CA . TRP A 1 90 ? -3.113 0.749 -5.771 1.00 93.75 90 TRP A CA 1
ATOM 710 C C . TRP A 1 90 ? -1.754 0.773 -6.456 1.00 93.75 90 TRP A C 1
ATOM 712 O O . TRP A 1 90 ? -0.829 1.471 -6.032 1.00 93.75 90 TRP A O 1
ATOM 722 N N . PHE A 1 91 ? -1.658 -0.002 -7.529 1.00 93.12 91 PHE A N 1
ATOM 723 C CA . PHE A 1 91 ? -0.507 -0.077 -8.410 1.00 93.12 91 PHE A CA 1
ATOM 724 C C . PHE A 1 91 ? -0.829 0.588 -9.747 1.00 93.12 91 PHE A C 1
ATOM 726 O O . PHE A 1 91 ? -1.797 0.216 -10.413 1.00 93.12 91 PHE A O 1
ATOM 733 N N . GLY A 1 92 ? -0.007 1.549 -10.162 1.00 91.31 92 GLY A N 1
ATOM 734 C CA . GLY A 1 92 ? -0.162 2.192 -11.468 1.00 91.31 92 GLY A CA 1
ATOM 735 C C . GLY A 1 92 ? 0.734 3.409 -11.661 1.00 91.31 92 GLY A C 1
ATOM 736 O O . GLY A 1 92 ? 1.600 3.695 -10.833 1.00 91.31 92 GLY A O 1
ATOM 737 N N . SER A 1 93 ? 0.526 4.132 -12.757 1.00 89.56 93 SER A N 1
ATOM 738 C CA . SER A 1 93 ? 1.197 5.405 -13.058 1.00 89.56 93 SER A CA 1
ATOM 739 C C . SER A 1 93 ? 0.508 6.601 -12.406 1.00 89.56 93 SER A C 1
ATOM 741 O O . SER A 1 93 ? 1.166 7.577 -12.041 1.00 89.56 93 SER A O 1
ATOM 743 N N . GLU A 1 94 ? -0.807 6.508 -12.210 1.00 89.12 94 GLU A N 1
ATOM 744 C CA . GLU A 1 94 ? -1.614 7.628 -11.746 1.00 89.12 94 GLU A CA 1
ATOM 745 C C . GLU A 1 94 ? -1.389 7.924 -10.257 1.00 89.12 94 GLU A C 1
ATOM 74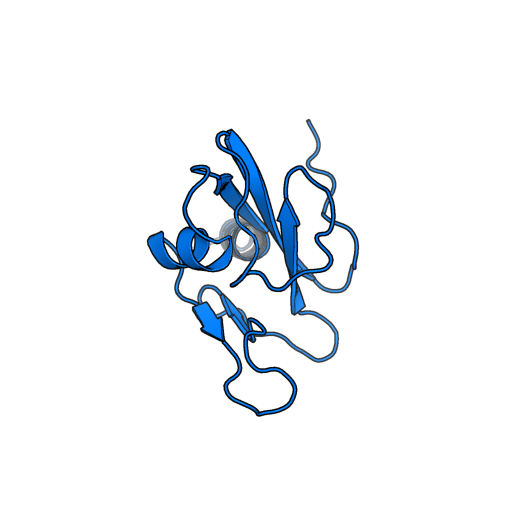7 O O . GLU A 1 94 ? -1.428 7.017 -9.412 1.00 89.12 94 GLU A O 1
ATOM 752 N N . PRO A 1 95 ? -1.149 9.199 -9.903 1.00 85.81 95 PRO A N 1
ATOM 753 C CA . PRO A 1 95 ? -0.874 9.579 -8.530 1.00 85.81 95 PRO A CA 1
ATOM 754 C C . PRO A 1 95 ? -2.136 9.613 -7.673 1.00 85.81 95 PRO A C 1
ATOM 756 O O . PRO A 1 95 ? -2.004 9.569 -6.452 1.00 85.81 95 PRO A O 1
ATOM 759 N N . GLU A 1 96 ? -3.317 9.763 -8.270 1.00 89.06 96 GLU A N 1
ATOM 760 C CA . GLU A 1 96 ? -4.590 9.816 -7.552 1.00 89.06 96 GLU A CA 1
ATOM 761 C C . GLU A 1 96 ? -5.125 8.412 -7.254 1.00 89.06 96 GLU A C 1
ATOM 763 O O . GLU A 1 96 ? -4.943 7.505 -8.073 1.00 89.06 96 GLU A O 1
ATOM 768 N N . PRO A 1 97 ? -5.792 8.216 -6.102 1.00 85.81 97 PRO A N 1
ATOM 769 C CA . PRO A 1 97 ? -6.479 6.966 -5.835 1.00 85.81 97 PRO A CA 1
ATOM 770 C C . PRO A 1 97 ? -7.559 6.730 -6.905 1.00 85.81 97 PRO A C 1
ATOM 772 O O . PRO A 1 97 ? -8.261 7.673 -7.289 1.00 85.81 97 PRO A O 1
ATOM 775 N N . PRO A 1 98 ? -7.719 5.489 -7.396 1.00 84.75 98 PRO A N 1
ATOM 776 C CA . PRO A 1 98 ? -8.777 5.171 -8.341 1.00 84.75 98 PRO A CA 1
ATOM 777 C C . PRO A 1 98 ? -10.140 5.498 -7.729 1.00 84.75 98 PRO A C 1
ATOM 779 O O . PRO A 1 98 ? -10.421 5.161 -6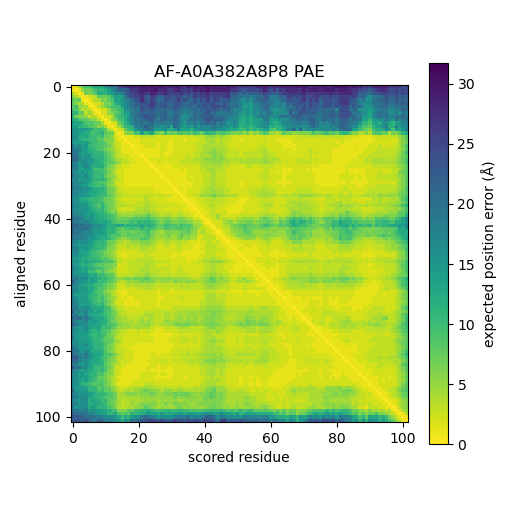.576 1.00 84.75 98 PRO A O 1
ATOM 782 N N . LYS A 1 99 ? -11.003 6.143 -8.519 1.00 79.62 99 LYS A N 1
ATOM 783 C CA . LYS A 1 99 ? -12.410 6.304 -8.155 1.00 79.62 99 LYS A CA 1
ATOM 784 C C . LYS A 1 99 ? -13.046 4.921 -8.202 1.00 79.62 99 LYS A C 1
ATOM 786 O O . LYS A 1 99 ? -13.123 4.320 -9.269 1.00 79.62 99 LYS A O 1
ATOM 791 N N . LEU A 1 100 ? -13.454 4.406 -7.049 1.00 67.31 100 LEU A N 1
ATOM 792 C CA . LEU A 1 100 ? -14.285 3.212 -7.006 1.00 67.31 100 LEU A CA 1
ATOM 793 C C . LEU A 1 100 ? -15.684 3.644 -7.457 1.00 67.31 100 LEU A C 1
ATOM 795 O O . LEU A 1 100 ? -16.310 4.466 -6.791 1.00 67.31 100 LEU A O 1
ATOM 799 N N . GLU A 1 101 ? -16.125 3.183 -8.628 1.00 54.12 101 GLU A N 1
ATOM 800 C CA . GLU A 1 101 ? -17.502 3.416 -9.070 1.00 54.12 101 GLU A CA 1
ATOM 801 C C . GLU A 1 101 ? -18.456 2.743 -8.071 1.00 54.12 101 GLU A C 1
ATOM 803 O O . GLU A 1 101 ? -18.319 1.553 -7.782 1.00 54.12 101 GLU A O 1
ATOM 808 N N . THR A 1 102 ? -19.357 3.535 -7.488 1.00 46.62 102 THR A N 1
ATOM 809 C CA . THR A 1 102 ? -20.439 3.085 -6.596 1.00 46.62 102 THR A CA 1
ATOM 810 C C . THR A 1 102 ? -21.692 2.751 -7.373 1.00 46.62 102 THR A C 1
ATOM 812 O O . THR A 1 102 ? -22.047 3.584 -8.238 1.00 46.62 102 THR A O 1
#

Radius of gyration: 14.04 Å; Cα contacts (8 Å, |Δi|>4): 173; chains: 1; bounding box: 40×36×37 Å

Solvent-accessible surface area (backbone atoms only — not comparable to full-atom values): 6100 Å² total; per-residue (Å²): 133,84,52,71,68,58,56,50,49,52,58,51,57,72,31,50,47,82,47,71,24,77,52,72,52,26,52,44,57,61,46,54,74,85,41,57,70,40,60,39,82,50,93,86,49,57,70,39,67,45,26,48,74,83,52,58,52,54,99,66,32,37,70,46,63,26,49,70,83,37,77,60,100,61,55,46,77,74,36,60,40,50,62,76,31,42,34,41,37,40,54,41,68,68,90,65,78,79,82,77,86,127

Foldseek 3Di:
DDDPVNVVVVVQVQFKDKFFFQQPAFLVRRLVPPWDWDADPDPPRGLATQDINPRGDDPQKDKAKDWLQHHDPDHSRPHRHHGRIMMMIGIGNDPGDDDDDD

InterPro domains:
  IPR027954 Transcobalamin-like, C-terminal domain [PF14478] (25-92)

Organism: NCBI:txid408172